Protein AF-A0A534AU85-F1 (afdb_monomer_lite)

Structure (mmCIF, N/CA/C/O backbone):
data_AF-A0A534AU85-F1
#
_entry.id   AF-A0A534AU85-F1
#
loop_
_atom_site.group_PDB
_atom_site.id
_atom_site.type_symbol
_atom_site.label_atom_id
_atom_site.label_alt_id
_atom_site.label_comp_id
_atom_site.label_asym_id
_atom_site.label_entity_id
_atom_site.label_seq_id
_atom_site.pdbx_PDB_ins_code
_atom_site.Cartn_x
_atom_site.Cartn_y
_atom_site.Cartn_z
_atom_site.occupancy
_atom_site.B_iso_or_equiv
_atom_site.auth_seq_id
_atom_site.auth_comp_id
_atom_site.auth_asym_id
_atom_site.auth_atom_id
_atom_site.pdbx_PDB_model_num
ATOM 1 N N . MET A 1 1 ? 65.995 -35.193 -0.789 1.00 41.47 1 MET A N 1
ATOM 2 C CA . MET A 1 1 ? 64.952 -34.562 -1.627 1.00 41.47 1 MET A CA 1
ATOM 3 C C . MET A 1 1 ? 63.822 -34.134 -0.697 1.00 41.47 1 MET A C 1
ATOM 5 O O . MET A 1 1 ? 63.147 -34.998 -0.159 1.00 41.47 1 MET A O 1
ATOM 9 N N . LYS A 1 2 ? 63.713 -32.838 -0.375 1.00 43.44 2 LYS A N 1
ATOM 10 C CA . LYS A 1 2 ? 62.684 -32.298 0.533 1.00 43.44 2 LYS A CA 1
ATOM 11 C C . LYS A 1 2 ? 61.467 -31.915 -0.315 1.00 43.44 2 LYS A C 1
ATOM 13 O O . LYS A 1 2 ? 61.548 -30.955 -1.070 1.00 43.44 2 LYS A O 1
ATOM 18 N N . GLY A 1 3 ? 60.400 -32.710 -0.250 1.00 48.78 3 GLY A N 1
ATOM 19 C CA . GLY A 1 3 ? 59.125 -32.411 -0.902 1.00 48.78 3 GLY A CA 1
ATOM 20 C C . GLY A 1 3 ? 58.356 -31.376 -0.087 1.00 48.78 3 GLY A C 1
ATOM 21 O O . GLY A 1 3 ? 58.079 -31.597 1.089 1.00 48.78 3 GLY A O 1
ATOM 22 N N . GLN A 1 4 ? 58.067 -30.231 -0.692 1.00 59.38 4 GLN A N 1
ATOM 23 C CA . GLN A 1 4 ? 57.307 -29.148 -0.082 1.00 59.38 4 GLN A CA 1
ATOM 24 C C . GLN A 1 4 ? 55.830 -29.364 -0.425 1.00 59.38 4 GLN A C 1
ATOM 26 O O . GLN A 1 4 ? 55.395 -29.050 -1.528 1.00 59.38 4 GLN A O 1
ATOM 31 N N . PHE A 1 5 ? 55.071 -29.978 0.484 1.00 57.81 5 PHE A N 1
ATOM 32 C CA . PHE A 1 5 ? 53.622 -30.103 0.326 1.00 57.81 5 PHE A CA 1
ATOM 33 C C . PHE A 1 5 ? 52.970 -28.743 0.625 1.00 57.81 5 PHE A C 1
ATOM 35 O O . PHE A 1 5 ? 53.272 -28.164 1.675 1.00 57.81 5 PHE A O 1
ATOM 42 N N . PRO A 1 6 ? 52.106 -28.201 -0.253 1.00 55.03 6 PRO A N 1
ATOM 43 C CA . PRO A 1 6 ? 51.380 -26.978 0.056 1.00 55.03 6 PRO A CA 1
ATOM 44 C C . PRO A 1 6 ? 50.445 -27.240 1.243 1.00 55.03 6 PRO A C 1
ATOM 46 O O . PRO A 1 6 ? 49.734 -28.242 1.289 1.00 55.03 6 PRO A O 1
ATOM 49 N N . SER A 1 7 ? 50.497 -26.350 2.234 1.00 58.47 7 SER A N 1
ATOM 50 C CA . SER A 1 7 ? 49.672 -26.412 3.439 1.00 58.47 7 SER A CA 1
ATOM 51 C C . SER A 1 7 ? 48.186 -26.444 3.068 1.00 58.47 7 SER A C 1
ATOM 53 O O . SER A 1 7 ? 47.728 -25.604 2.292 1.00 58.47 7 SER A O 1
ATOM 55 N N . LEU A 1 8 ? 47.418 -27.362 3.671 1.00 53.66 8 LEU A N 1
ATOM 56 C CA . LEU A 1 8 ? 45.950 -27.419 3.561 1.00 53.66 8 LEU A CA 1
ATOM 57 C C . LEU A 1 8 ? 45.268 -26.074 3.887 1.00 53.66 8 LEU A C 1
ATOM 59 O O . LEU A 1 8 ? 44.147 -25.834 3.443 1.00 53.66 8 LEU A O 1
ATOM 63 N N . ALA A 1 9 ? 45.953 -25.174 4.599 1.00 51.34 9 ALA A N 1
ATOM 64 C CA . ALA A 1 9 ? 45.482 -23.821 4.882 1.00 51.34 9 ALA A CA 1
ATOM 65 C C . ALA A 1 9 ? 45.240 -22.972 3.617 1.00 51.34 9 ALA A C 1
ATOM 67 O O . ALA A 1 9 ? 44.383 -22.093 3.633 1.00 51.34 9 ALA A O 1
ATOM 68 N N . SER A 1 10 ? 45.939 -23.243 2.508 1.00 51.84 10 SER A N 1
ATOM 69 C CA . SER A 1 10 ? 45.752 -22.497 1.255 1.00 51.84 10 SER A CA 1
ATOM 70 C C . SER A 1 10 ? 44.506 -22.922 0.470 1.00 51.84 10 SER A C 1
ATOM 72 O O . SER A 1 10 ? 44.038 -22.151 -0.362 1.00 51.84 10 SER A O 1
ATOM 74 N N . LEU A 1 11 ? 43.938 -24.105 0.740 1.00 49.09 11 LEU A N 1
ATOM 75 C CA . LEU A 1 11 ? 42.753 -24.600 0.028 1.00 49.09 11 LEU A CA 1
ATOM 76 C C . LEU A 1 11 ? 41.433 -24.095 0.641 1.00 49.09 11 LEU A C 1
ATOM 78 O O . LEU A 1 11 ? 40.417 -24.071 -0.046 1.00 49.09 11 LEU A O 1
ATOM 82 N N . LEU A 1 12 ? 41.445 -23.634 1.899 1.00 51.62 12 LEU A N 1
ATOM 83 C CA . LEU A 1 12 ? 40.247 -23.122 2.581 1.00 51.62 12 LEU A CA 1
ATOM 84 C C . LEU A 1 12 ? 39.986 -21.618 2.371 1.00 51.62 12 LEU A C 1
ATOM 86 O O . LEU A 1 12 ? 38.901 -21.144 2.694 1.00 51.62 12 LEU A O 1
ATOM 90 N N . LEU A 1 13 ? 40.949 -20.854 1.840 1.00 49.69 13 LEU A N 1
ATOM 91 C CA . LEU A 1 13 ? 40.819 -19.394 1.699 1.00 49.69 13 LEU A CA 1
ATOM 92 C C . LEU A 1 13 ? 40.104 -18.958 0.401 1.00 49.69 13 LEU A C 1
ATOM 94 O O . LEU A 1 13 ? 39.748 -17.794 0.255 1.00 49.69 13 LEU A O 1
ATOM 98 N N . VAL A 1 14 ? 39.886 -19.874 -0.549 1.00 52.94 14 VAL A N 1
ATOM 99 C CA . VAL A 1 14 ? 39.298 -19.566 -1.871 1.00 52.94 14 VAL A CA 1
ATOM 100 C C . VAL A 1 14 ? 37.766 -19.636 -1.881 1.00 52.94 14 VAL A C 1
ATOM 102 O O . VAL A 1 14 ? 37.134 -19.065 -2.765 1.00 52.94 14 VAL A O 1
ATOM 105 N N . THR A 1 15 ? 37.131 -20.277 -0.899 1.00 55.97 15 THR A N 1
ATOM 106 C CA . THR A 1 15 ? 35.672 -20.488 -0.918 1.00 55.97 15 THR A CA 1
ATOM 107 C C . THR A 1 15 ? 34.844 -19.315 -0.385 1.00 55.97 15 THR A C 1
ATOM 109 O O . THR A 1 15 ? 33.627 -19.337 -0.531 1.00 55.97 15 THR A O 1
ATOM 112 N N . THR A 1 16 ? 35.447 -18.283 0.212 1.00 57.53 16 THR A N 1
ATOM 113 C CA . THR A 1 16 ? 34.704 -17.180 0.862 1.00 57.53 16 THR A CA 1
ATOM 114 C C . THR A 1 16 ? 34.669 -15.864 0.077 1.00 57.53 16 THR A C 1
ATOM 116 O O . THR A 1 16 ? 34.057 -14.908 0.541 1.00 57.53 16 THR A O 1
ATOM 119 N N . LEU A 1 17 ? 35.280 -15.780 -1.110 1.00 59.12 17 LEU A N 1
ATOM 120 C CA . LEU A 1 17 ? 35.495 -14.501 -1.812 1.00 59.12 17 LEU A CA 1
ATOM 121 C C . LEU A 1 17 ? 34.454 -14.129 -2.886 1.00 59.12 17 LEU A C 1
ATOM 123 O O . LEU A 1 17 ? 34.657 -13.140 -3.584 1.00 59.12 17 LEU A O 1
ATOM 127 N N . GLY A 1 18 ? 33.350 -14.864 -3.056 1.00 55.44 18 GLY A N 1
ATOM 128 C CA . GLY A 1 18 ? 32.560 -14.710 -4.287 1.00 55.44 18 GLY A CA 1
ATOM 129 C C . GLY A 1 18 ? 31.070 -15.001 -4.217 1.00 55.44 18 GLY A C 1
ATOM 130 O O . GLY A 1 18 ? 30.546 -15.596 -5.150 1.00 55.44 18 GLY A O 1
ATOM 131 N N . GLN A 1 19 ? 30.367 -14.585 -3.165 1.00 59.50 19 GLN A N 1
ATOM 132 C CA . GLN A 1 19 ? 28.904 -14.471 -3.236 1.00 59.50 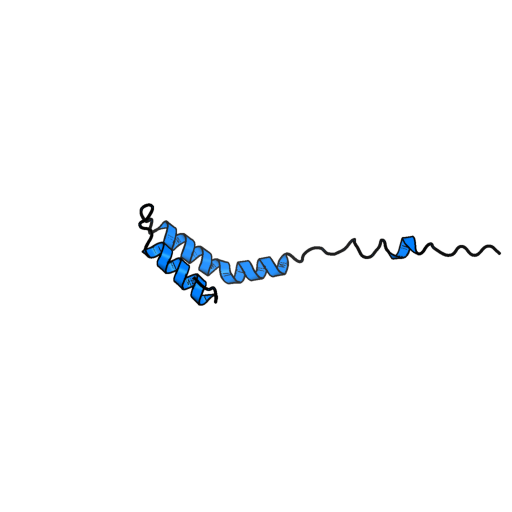19 GLN A CA 1
ATOM 133 C C . GLN A 1 19 ? 28.533 -12.988 -3.309 1.00 59.50 19 GLN A C 1
ATOM 135 O O . GLN A 1 19 ? 28.176 -12.372 -2.309 1.00 59.50 19 GLN A O 1
ATOM 140 N N . ALA A 1 20 ? 28.661 -12.395 -4.499 1.00 62.88 20 ALA A N 1
ATOM 141 C CA . ALA A 1 20 ? 27.925 -11.172 -4.795 1.00 62.88 20 ALA A CA 1
ATOM 142 C C . ALA A 1 20 ? 26.438 -11.549 -4.818 1.00 62.88 20 ALA A C 1
ATOM 144 O O . ALA A 1 20 ? 26.052 -12.463 -5.545 1.00 62.88 20 ALA A O 1
ATOM 145 N N . GLN A 1 21 ? 25.622 -10.907 -3.983 1.00 66.75 21 GLN A N 1
ATOM 146 C CA . GLN A 1 21 ? 24.174 -11.081 -4.051 1.00 66.75 21 GLN A CA 1
ATOM 147 C C . GLN A 1 21 ? 23.716 -10.571 -5.420 1.00 66.75 21 GLN A C 1
ATOM 149 O O . GLN A 1 21 ? 23.998 -9.426 -5.775 1.00 66.75 21 GLN A O 1
ATOM 154 N N . ASP A 1 22 ? 23.069 -11.433 -6.202 1.00 67.69 22 ASP A N 1
ATOM 155 C CA . ASP A 1 22 ? 22.553 -11.074 -7.518 1.00 67.69 22 ASP A CA 1
ATOM 156 C C . ASP A 1 22 ? 21.365 -10.121 -7.345 1.00 67.69 22 ASP A C 1
ATOM 158 O O . ASP A 1 22 ? 20.220 -10.529 -7.153 1.00 67.69 22 ASP A O 1
ATOM 162 N N . ALA A 1 23 ? 21.661 -8.821 -7.347 1.00 71.81 23 ALA A N 1
ATOM 163 C CA . ALA A 1 23 ? 20.659 -7.770 -7.227 1.00 71.81 23 ALA A CA 1
ATOM 164 C C . ALA A 1 23 ? 19.674 -7.764 -8.411 1.00 71.81 23 ALA A C 1
ATOM 166 O O . ALA A 1 23 ? 18.607 -7.165 -8.300 1.00 71.81 23 ALA A O 1
ATOM 167 N N . THR A 1 24 ? 20.004 -8.440 -9.518 1.00 75.56 24 THR A N 1
ATOM 168 C CA . THR A 1 24 ? 19.185 -8.490 -10.735 1.00 75.56 24 THR A CA 1
ATOM 169 C C . THR A 1 24 ? 17.816 -9.105 -10.460 1.00 75.56 24 THR A C 1
ATOM 171 O O . THR A 1 24 ? 16.807 -8.523 -10.843 1.00 75.56 24 THR A O 1
ATOM 174 N N . GLY A 1 25 ? 17.759 -10.208 -9.702 1.00 86.31 25 GLY A N 1
ATOM 175 C CA . GLY A 1 25 ? 16.488 -10.864 -9.375 1.00 86.31 25 GLY A CA 1
ATOM 176 C C . GLY A 1 25 ? 15.539 -9.964 -8.578 1.00 86.31 25 GLY A C 1
ATOM 177 O O . GLY A 1 25 ? 14.358 -9.872 -8.894 1.00 86.31 25 GLY A O 1
ATOM 178 N N . ILE A 1 26 ? 16.069 -9.219 -7.603 1.00 89.31 26 ILE A N 1
ATOM 179 C CA . ILE A 1 26 ? 15.275 -8.268 -6.808 1.00 89.31 26 ILE A CA 1
ATOM 180 C C . ILE A 1 26 ? 14.783 -7.112 -7.686 1.00 89.31 26 ILE A C 1
ATOM 182 O O . ILE A 1 26 ? 13.640 -6.680 -7.557 1.00 89.31 26 ILE A O 1
ATOM 186 N N . VAL A 1 27 ? 15.631 -6.598 -8.582 1.00 93.31 27 VAL A N 1
ATOM 187 C CA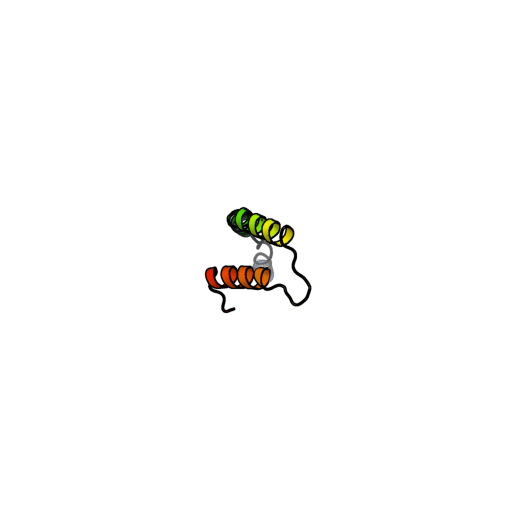 . VAL A 1 27 ? 15.248 -5.521 -9.507 1.0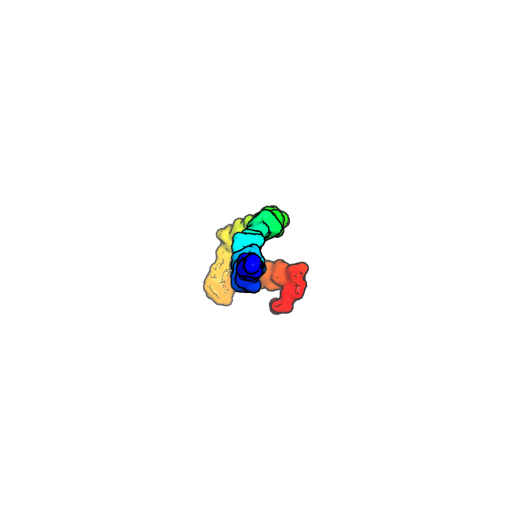0 93.31 27 VAL A CA 1
ATOM 188 C C . VAL A 1 27 ? 14.106 -5.970 -10.420 1.00 93.31 27 VAL A C 1
ATOM 190 O O . VAL A 1 27 ? 13.150 -5.217 -10.598 1.00 93.31 27 VAL A O 1
ATOM 193 N N . ASP A 1 28 ? 14.160 -7.193 -10.946 1.00 94.62 28 ASP A N 1
ATOM 194 C CA . ASP A 1 28 ? 13.103 -7.745 -11.796 1.00 94.62 28 ASP A CA 1
ATOM 195 C C . ASP A 1 28 ? 11.787 -7.942 -11.027 1.00 94.62 28 ASP A C 1
ATOM 197 O O . ASP A 1 28 ? 10.724 -7.549 -11.516 1.00 94.62 28 ASP A O 1
ATOM 201 N N . GLU A 1 29 ? 11.848 -8.464 -9.799 1.00 93.81 29 GLU A N 1
ATOM 202 C CA . GLU A 1 29 ? 10.681 -8.592 -8.917 1.00 93.81 29 GLU A CA 1
ATOM 203 C C . GLU A 1 29 ? 10.045 -7.229 -8.601 1.00 93.81 29 GLU A C 1
ATOM 205 O O . GLU A 1 29 ? 8.825 -7.073 -8.698 1.00 93.81 29 GLU A O 1
ATOM 210 N N . VAL A 1 30 ? 10.857 -6.215 -8.281 1.00 94.69 30 VAL A N 1
ATOM 211 C CA . VAL A 1 30 ? 10.383 -4.847 -8.017 1.00 94.69 30 VAL A CA 1
ATOM 212 C C . VAL A 1 30 ? 9.743 -4.245 -9.265 1.00 94.69 30 VAL A C 1
ATOM 214 O O . VAL A 1 30 ? 8.641 -3.699 -9.183 1.00 94.69 30 VAL A O 1
ATOM 217 N N . ASN A 1 31 ? 10.391 -4.368 -10.424 1.00 96.50 31 ASN A N 1
ATOM 218 C CA . ASN A 1 31 ? 9.863 -3.861 -11.690 1.00 96.50 31 ASN A CA 1
ATOM 219 C C . ASN A 1 31 ? 8.512 -4.500 -12.038 1.00 96.50 31 ASN A C 1
ATOM 221 O O . ASN A 1 31 ? 7.613 -3.803 -12.512 1.00 96.50 31 ASN A O 1
ATOM 225 N N . ALA A 1 32 ? 8.341 -5.797 -11.758 1.00 96.50 32 ALA A N 1
ATOM 226 C CA . ALA A 1 32 ? 7.096 -6.516 -12.015 1.00 96.50 32 ALA A CA 1
ATOM 227 C C . ALA A 1 32 ? 5.906 -5.981 -11.197 1.00 96.50 32 ALA A C 1
ATOM 229 O O . ALA A 1 32 ? 4.768 -6.044 -11.666 1.00 96.50 32 ALA A O 1
ATOM 230 N N . VAL A 1 33 ? 6.144 -5.432 -10.000 1.00 96.12 33 VAL A N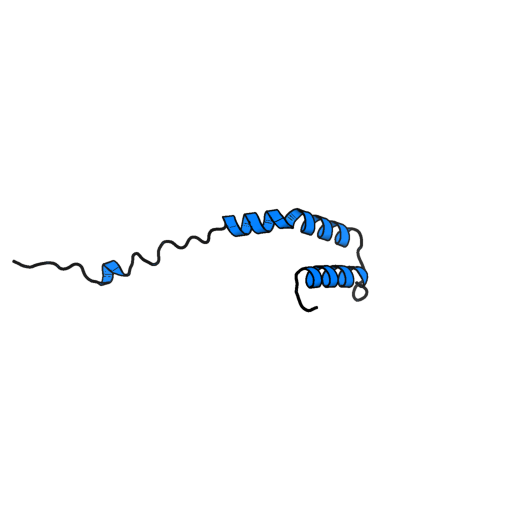 1
ATOM 231 C CA . VAL A 1 33 ? 5.079 -4.934 -9.106 1.00 96.12 33 VAL A CA 1
ATOM 232 C C . VAL A 1 33 ? 4.964 -3.409 -9.054 1.00 96.12 33 VAL A C 1
ATOM 234 O O . VAL A 1 33 ? 3.974 -2.891 -8.533 1.00 96.12 33 VAL A O 1
ATOM 237 N N . TYR A 1 34 ? 5.939 -2.673 -9.597 1.00 97.56 34 TYR A N 1
ATOM 238 C CA . TYR A 1 34 ? 6.059 -1.224 -9.412 1.00 97.56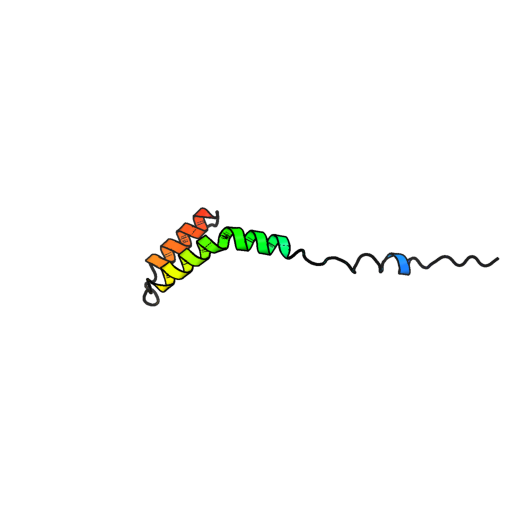 34 TYR A CA 1
ATOM 239 C C . TYR A 1 34 ? 4.811 -0.444 -9.842 1.00 97.56 34 TYR A C 1
ATOM 241 O O . TYR A 1 34 ? 4.352 0.433 -9.115 1.00 97.56 34 TYR A O 1
ATOM 249 N N . SER A 1 35 ? 4.210 -0.796 -10.982 1.00 98.00 35 SER A N 1
ATOM 250 C CA . SER A 1 35 ? 3.009 -0.119 -11.492 1.00 98.00 35 SER A CA 1
ATOM 251 C C . SER A 1 35 ? 1.808 -0.241 -10.545 1.00 98.00 35 SER A C 1
ATOM 253 O O . SER A 1 35 ? 1.067 0.723 -10.354 1.00 98.00 35 SER A O 1
ATOM 255 N N . ARG A 1 36 ? 1.632 -1.404 -9.902 1.00 96.19 36 ARG A N 1
ATOM 256 C CA . ARG A 1 36 ? 0.585 -1.624 -8.893 1.00 96.19 36 ARG A CA 1
ATOM 257 C C . ARG A 1 36 ? 0.857 -0.796 -7.636 1.00 96.19 36 ARG A C 1
ATOM 259 O O . ARG A 1 36 ? -0.070 -0.200 -7.091 1.00 96.19 36 ARG A O 1
ATOM 266 N N . SER A 1 37 ? 2.111 -0.753 -7.192 1.00 96.88 37 SER A N 1
ATOM 267 C CA . SER A 1 37 ? 2.528 0.024 -6.021 1.00 96.88 37 SER A CA 1
ATOM 268 C C . SER A 1 37 ? 2.356 1.531 -6.231 1.00 96.88 37 SER A C 1
ATOM 270 O O . SER A 1 37 ? 1.860 2.208 -5.334 1.00 96.88 37 SER A O 1
ATOM 272 N N . ASP A 1 38 ? 2.694 2.051 -7.414 1.00 98.50 38 ASP A N 1
ATOM 273 C CA . ASP A 1 38 ? 2.494 3.462 -7.772 1.00 98.50 38 ASP A CA 1
ATOM 274 C C . ASP A 1 38 ? 1.005 3.843 -7.778 1.00 98.50 38 ASP A C 1
ATOM 276 O O . ASP A 1 38 ? 0.604 4.849 -7.191 1.00 98.50 38 ASP A O 1
ATOM 280 N N . ALA A 1 39 ? 0.152 2.985 -8.344 1.00 98.06 39 ALA A N 1
ATOM 281 C CA . ALA A 1 39 ? -1.292 3.199 -8.327 1.00 98.06 39 ALA A CA 1
ATOM 282 C C . ALA A 1 39 ? -1.859 3.250 -6.897 1.00 98.06 39 ALA A C 1
ATOM 284 O O . ALA A 1 39 ? -2.655 4.138 -6.584 1.00 98.06 39 ALA A O 1
ATOM 285 N N . LEU A 1 40 ? -1.426 2.337 -6.017 1.00 97.62 40 LEU A N 1
ATOM 286 C CA . LEU A 1 40 ? -1.817 2.339 -4.605 1.00 97.62 40 LEU A CA 1
ATOM 287 C C . LEU A 1 40 ? -1.319 3.599 -3.880 1.00 97.62 40 LEU A C 1
ATOM 289 O O . LEU A 1 40 ? -2.074 4.218 -3.131 1.00 97.62 40 LEU A O 1
ATOM 293 N N . TYR A 1 41 ? -0.070 4.005 -4.127 1.00 98.00 41 TYR A N 1
ATOM 294 C CA . TYR A 1 41 ? 0.515 5.228 -3.578 1.00 98.00 41 TYR A CA 1
ATOM 295 C C . TYR A 1 41 ? -0.316 6.461 -3.946 1.00 98.00 41 TYR A C 1
ATOM 297 O O . TYR A 1 41 ? -0.703 7.226 -3.057 1.00 98.00 41 TYR A O 1
ATOM 305 N N . LEU A 1 42 ? -0.624 6.634 -5.236 1.00 98.56 42 LEU A N 1
ATOM 306 C CA . LEU A 1 42 ? -1.401 7.768 -5.734 1.00 98.56 42 LEU A CA 1
ATOM 307 C C . LEU A 1 42 ? -2.833 7.764 -5.198 1.00 98.56 42 LEU A C 1
ATOM 309 O O . LEU A 1 42 ? -3.365 8.829 -4.889 1.00 98.56 42 LEU A O 1
ATOM 313 N N . ASP A 1 43 ? -3.461 6.595 -5.087 1.00 98.12 43 ASP A N 1
ATOM 314 C CA . ASP A 1 43 ? -4.807 6.464 -4.533 1.00 98.12 43 ASP A CA 1
ATOM 315 C C . ASP A 1 43 ? -4.860 6.886 -3.058 1.00 98.12 43 ASP A C 1
ATOM 317 O O . ASP A 1 43 ? -5.691 7.721 -2.701 1.00 98.12 43 ASP A O 1
ATOM 321 N N . ILE A 1 44 ? -3.943 6.391 -2.220 1.00 97.69 44 ILE A N 1
ATOM 322 C CA . ILE A 1 44 ? -3.875 6.779 -0.802 1.00 97.69 44 ILE A CA 1
ATOM 323 C C . ILE A 1 44 ? -3.537 8.273 -0.667 1.00 97.69 44 ILE A C 1
ATOM 325 O O . ILE A 1 44 ? -4.154 8.973 0.132 1.00 97.69 44 ILE A O 1
ATOM 329 N N . HIS A 1 45 ? -2.622 8.802 -1.489 1.00 97.94 45 HIS A N 1
ATOM 330 C CA . HIS A 1 45 ? -2.271 10.231 -1.467 1.00 97.94 45 HIS A CA 1
ATOM 331 C C . HIS A 1 45 ? -3.438 11.147 -1.839 1.00 97.94 45 HIS A C 1
ATOM 333 O O . HIS A 1 45 ? -3.535 12.262 -1.328 1.00 97.94 45 HIS A O 1
ATOM 339 N N . ARG A 1 46 ? -4.315 10.707 -2.744 1.00 98.31 46 ARG A N 1
ATOM 340 C CA . ARG A 1 46 ? -5.484 11.484 -3.179 1.00 98.31 46 ARG A CA 1
ATOM 341 C C . ARG A 1 46 ? -6.657 11.395 -2.205 1.00 98.31 46 ARG A C 1
ATOM 343 O O . ARG A 1 46 ? -7.529 12.259 -2.260 1.00 98.31 46 ARG A O 1
ATOM 350 N N . HIS A 1 47 ? -6.671 10.400 -1.321 1.00 97.81 47 HIS A N 1
ATOM 351 C CA . HIS A 1 47 ? -7.763 10.146 -0.381 1.00 97.81 47 HIS A CA 1
ATOM 352 C C . HIS A 1 47 ? -7.263 10.115 1.074 1.00 97.81 47 HIS A C 1
ATOM 354 O O . HIS A 1 47 ? -7.322 9.063 1.713 1.00 97.81 47 HIS A O 1
ATOM 360 N N . PRO A 1 48 ? -6.765 11.243 1.621 1.00 98.19 48 PRO A N 1
ATOM 361 C CA . PRO A 1 48 ? -6.321 11.288 3.007 1.00 98.19 48 PRO A CA 1
ATOM 362 C C . PRO A 1 48 ? -7.503 11.115 3.969 1.00 98.19 48 PRO A C 1
ATOM 364 O O . PRO A 1 48 ? -8.563 11.720 3.795 1.00 98.19 48 PRO A O 1
ATOM 367 N N . GLU A 1 49 ? -7.292 10.325 5.018 1.00 98.56 49 GLU A N 1
ATOM 368 C CA . GLU A 1 49 ? -8.250 10.115 6.105 1.00 98.56 49 GLU A CA 1
ATOM 369 C C . GLU A 1 49 ? -7.718 10.717 7.415 1.00 98.56 49 GLU A C 1
ATOM 371 O O . GLU A 1 49 ? -6.520 10.964 7.573 1.00 98.56 49 GLU A O 1
ATOM 376 N N . LEU A 1 50 ? -8.623 11.005 8.354 1.00 98.31 50 LEU A N 1
ATOM 377 C CA . LEU A 1 50 ? -8.247 11.502 9.679 1.00 98.31 50 LEU A CA 1
ATOM 378 C C . LEU A 1 50 ? -7.599 10.388 10.502 1.00 98.31 50 LEU A C 1
ATOM 380 O O . LEU A 1 50 ? -7.971 9.222 10.374 1.00 98.31 50 LEU A O 1
ATOM 384 N N . SER A 1 51 ? -6.702 10.774 11.409 1.00 97.56 51 SER A N 1
ATOM 385 C CA . SER A 1 51 ? -6.109 9.849 12.374 1.00 97.56 51 SER A CA 1
ATOM 386 C C . SER A 1 51 ? -7.186 9.077 13.140 1.00 97.56 51 SER A C 1
ATOM 388 O O . SER A 1 51 ? -8.129 9.687 13.647 1.00 97.56 51 SER A O 1
ATOM 390 N N . PHE A 1 52 ? -7.019 7.757 13.242 1.00 97.50 52 PHE A N 1
ATOM 391 C CA . PHE A 1 52 ? -7.971 6.803 13.836 1.00 97.50 52 PHE A CA 1
ATOM 392 C C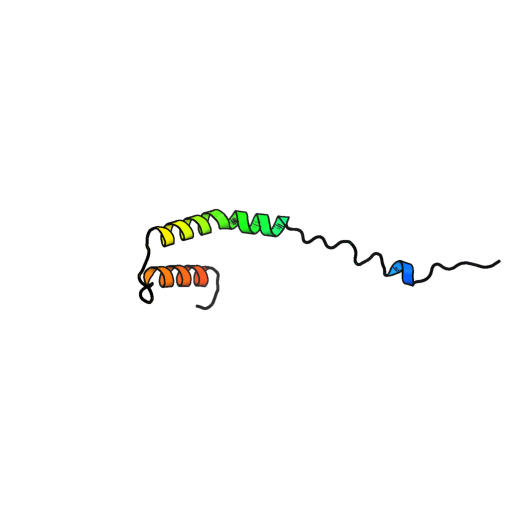 . PHE A 1 52 ? -9.293 6.613 13.069 1.00 97.50 52 PHE A C 1
ATOM 394 O O . PHE A 1 52 ? -10.207 5.952 13.568 1.00 97.50 52 PHE A O 1
ATOM 401 N N . HIS A 1 53 ? -9.412 7.165 11.862 1.00 98.25 53 HIS A N 1
ATOM 402 C CA . HIS A 1 53 ? -10.580 7.031 10.989 1.00 98.25 53 HIS A CA 1
ATOM 403 C C . HIS A 1 53 ? -10.209 6.571 9.571 1.00 98.25 53 HIS A C 1
ATOM 405 O O . HIS A 1 53 ? -10.951 6.830 8.626 1.00 98.25 53 HIS A O 1
ATOM 411 N N . GLU A 1 54 ? -9.096 5.856 9.418 1.00 98.44 54 GLU A N 1
ATOM 412 C CA . GLU A 1 54 ? -8.529 5.403 8.145 1.00 98.44 54 GLU A CA 1
ATOM 413 C C . GLU A 1 54 ? -9.235 4.152 7.587 1.00 98.44 54 GLU A C 1
ATOM 415 O O . GLU A 1 54 ? -8.604 3.156 7.233 1.00 98.44 54 GLU A O 1
ATOM 420 N N . GLN A 1 55 ? -10.570 4.157 7.561 1.00 98.50 55 GLN A N 1
ATOM 421 C CA . GLN A 1 55 ? -11.378 2.977 7.236 1.00 98.50 55 GLN A CA 1
ATOM 422 C C . GLN A 1 55 ? -11.157 2.499 5.800 1.00 98.50 55 GLN A C 1
ATOM 424 O O . GLN A 1 55 ? -11.028 1.296 5.562 1.00 98.50 55 GLN A O 1
ATOM 429 N N . GLN A 1 56 ? -11.105 3.421 4.836 1.00 98.31 56 GLN A N 1
ATOM 430 C CA . GLN A 1 56 ? -10.913 3.065 3.432 1.00 98.31 56 GLN A CA 1
ATOM 431 C C . GLN A 1 56 ? -9.482 2.598 3.181 1.00 98.31 56 GLN A C 1
ATOM 433 O O . GLN A 1 56 ? -9.274 1.598 2.494 1.00 98.31 56 GLN A O 1
ATOM 438 N N . THR A 1 57 ? -8.501 3.286 3.761 1.00 98.44 57 THR A N 1
ATOM 439 C CA . THR A 1 57 ? -7.085 2.921 3.668 1.00 98.44 57 THR A CA 1
ATOM 440 C C . THR A 1 57 ? -6.848 1.543 4.285 1.00 98.44 57 THR A C 1
ATOM 442 O O . THR A 1 57 ? -6.274 0.672 3.632 1.00 98.44 57 THR A O 1
ATOM 445 N N . ALA A 1 58 ? -7.362 1.295 5.494 1.00 98.31 58 ALA A N 1
ATOM 446 C CA . ALA A 1 58 ? -7.254 0.003 6.166 1.00 98.31 58 ALA A CA 1
ATOM 447 C C . ALA A 1 58 ? -7.916 -1.122 5.356 1.00 98.31 58 ALA A C 1
ATOM 449 O O . ALA A 1 58 ? -7.319 -2.186 5.182 1.00 98.31 58 ALA A O 1
ATOM 450 N N . ALA A 1 59 ? -9.111 -0.887 4.802 1.00 98.38 59 ALA A N 1
ATOM 451 C CA . ALA A 1 59 ? -9.799 -1.868 3.966 1.00 98.38 59 ALA A CA 1
ATOM 452 C C . ALA A 1 59 ? -9.007 -2.212 2.692 1.00 98.38 59 ALA A C 1
ATOM 454 O O . ALA A 1 59 ? -8.863 -3.391 2.362 1.00 98.38 59 ALA A O 1
ATOM 455 N N . LYS A 1 60 ? -8.452 -1.205 2.001 1.00 97.88 60 LYS A N 1
ATOM 456 C CA . LYS A 1 60 ? -7.625 -1.398 0.796 1.00 97.88 60 LYS A CA 1
ATOM 457 C C . LYS A 1 60 ? -6.364 -2.209 1.100 1.00 97.88 60 LYS A C 1
ATOM 459 O O . LYS A 1 60 ? -6.073 -3.163 0.380 1.00 97.88 60 LYS A O 1
ATOM 464 N N . LEU A 1 61 ? -5.651 -1.875 2.179 1.00 97.81 61 LEU A N 1
ATOM 465 C CA . LEU A 1 61 ? -4.446 -2.600 2.593 1.00 97.81 61 LEU A CA 1
ATOM 466 C C . LEU A 1 61 ? -4.762 -4.044 2.987 1.00 97.81 61 LEU A C 1
ATOM 468 O O . LEU A 1 61 ? -4.104 -4.965 2.507 1.00 97.81 61 LEU A O 1
ATOM 472 N N . ALA A 1 62 ? -5.799 -4.258 3.800 1.00 98.56 62 ALA A N 1
ATOM 473 C CA . ALA A 1 62 ? -6.198 -5.598 4.212 1.00 98.56 62 ALA A CA 1
ATOM 474 C C . ALA A 1 62 ? -6.636 -6.462 3.019 1.00 98.56 62 ALA A C 1
ATOM 476 O O . ALA A 1 62 ? -6.263 -7.629 2.944 1.00 98.56 62 ALA A O 1
ATOM 477 N N . SER A 1 63 ? -7.381 -5.898 2.061 1.00 98.00 63 SER A N 1
ATOM 478 C CA . SER A 1 63 ? -7.742 -6.604 0.824 1.00 98.00 63 SER A CA 1
ATOM 479 C C . SER A 1 63 ? -6.502 -6.998 0.024 1.00 98.00 63 SER A C 1
ATOM 481 O O . SER A 1 63 ? -6.339 -8.168 -0.312 1.00 98.00 63 SER A O 1
ATOM 483 N N . GLY A 1 64 ? -5.596 -6.047 -0.227 1.00 96.75 64 GLY A N 1
ATOM 484 C CA . GLY A 1 64 ? -4.383 -6.302 -1.005 1.00 96.75 64 GLY A CA 1
ATOM 485 C C . GLY A 1 64 ? -3.468 -7.347 -0.364 1.00 96.75 64 GLY A C 1
ATOM 486 O O . GLY A 1 64 ? -2.935 -8.207 -1.057 1.00 96.75 64 GLY A O 1
ATOM 487 N N . LEU A 1 65 ? -3.324 -7.324 0.961 1.00 97.62 65 LEU A N 1
ATOM 488 C CA . LEU A 1 65 ? -2.537 -8.320 1.690 1.00 97.62 65 LEU A CA 1
ATOM 489 C C . LEU A 1 65 ? -3.183 -9.714 1.656 1.00 97.62 65 LEU A C 1
ATOM 491 O O . LEU A 1 65 ? -2.481 -10.699 1.431 1.00 97.62 65 LEU A O 1
ATOM 495 N N . ARG A 1 66 ? -4.511 -9.815 1.800 1.00 98.38 66 ARG A N 1
ATOM 496 C CA . ARG A 1 66 ? -5.224 -11.099 1.670 1.00 98.38 66 ARG A CA 1
ATOM 497 C C . ARG A 1 66 ? -5.111 -11.681 0.263 1.00 98.38 66 ARG A C 1
ATOM 499 O O . ARG A 1 66 ? -4.910 -12.882 0.123 1.00 98.38 66 ARG A O 1
ATOM 506 N N . GLU A 1 67 ? -5.178 -10.849 -0.776 1.00 96.88 67 GLU A N 1
ATOM 507 C CA . GLU A 1 67 ? -4.942 -11.276 -2.166 1.00 96.88 67 GLU A CA 1
ATOM 508 C C . GLU A 1 67 ? -3.532 -11.840 -2.381 1.00 96.88 67 GLU A C 1
ATOM 510 O O . GLU A 1 67 ? -3.343 -12.730 -3.206 1.00 96.88 67 GLU A O 1
ATOM 515 N N . LEU A 1 68 ? -2.547 -11.340 -1.633 1.00 96.00 68 LEU A N 1
ATOM 516 C CA . LEU A 1 68 ? -1.175 -11.850 -1.638 1.00 96.00 68 LEU A CA 1
ATOM 517 C C . LEU A 1 68 ? -0.995 -13.110 -0.770 1.00 96.00 68 LEU A C 1
ATOM 519 O O . LEU A 1 68 ? 0.100 -13.667 -0.732 1.00 96.00 68 LEU A O 1
ATOM 523 N N . GLY A 1 69 ? -2.050 -13.580 -0.096 1.00 98.25 69 GLY A N 1
ATOM 524 C CA . GLY A 1 69 ? -2.034 -14.789 0.730 1.00 98.25 69 GLY A CA 1
ATOM 525 C C . GLY A 1 69 ? -1.620 -14.570 2.186 1.00 98.25 69 GLY A C 1
ATOM 526 O O . GLY A 1 69 ? -1.366 -15.547 2.889 1.00 98.25 69 GLY A O 1
ATOM 527 N N . TYR A 1 70 ? -1.556 -13.321 2.656 1.00 98.25 70 TYR A N 1
ATOM 528 C CA . TYR A 1 70 ? -1.310 -13.025 4.067 1.00 98.25 70 TYR A CA 1
ATOM 529 C C . TYR A 1 70 ? -2.589 -13.153 4.903 1.00 98.25 70 TYR A C 1
ATOM 531 O O . TYR A 1 70 ? -3.688 -12.820 4.453 1.00 98.25 70 TYR A O 1
ATOM 539 N N . GLU A 1 71 ? -2.430 -13.584 6.153 1.00 97.81 71 GLU A N 1
ATOM 540 C CA . GLU A 1 71 ? -3.475 -13.496 7.173 1.00 97.81 71 GLU A CA 1
ATOM 541 C C . GLU A 1 71 ? -3.498 -12.074 7.754 1.00 97.81 71 GLU A C 1
ATOM 543 O O . GLU A 1 71 ? -2.468 -11.569 8.206 1.00 97.81 71 GLU A O 1
ATOM 548 N N . VAL A 1 72 ? -4.666 -11.424 7.693 1.00 94.00 72 VAL A N 1
ATOM 549 C CA . VAL A 1 72 ? -4.898 -10.029 8.109 1.00 94.00 72 VAL A CA 1
ATOM 550 C C . VAL A 1 72 ? -6.240 -9.888 8.793 1.00 94.00 72 VAL A C 1
ATOM 552 O O . VAL A 1 72 ? -7.244 -10.342 8.184 1.00 94.00 72 VAL A O 1
#

Sequence (72 aa):
MKGQFPSLASLLLVTTLGQAQDATGIVDEVNAVYSRSDALYLDIHRHPELSFHEQQTAAKLASGLRELGYEV

pLDDT: mean 83.5, std 19.72, range [41.47, 98.56]

Foldseek 3Di:
DDDDDPDPVVVVPPPPDDDDPPCVVVVVVCVVCVVVVVVLVVVCVVDDDDVVGCVVNVVVVCVVCVVVVDDD

Radius of gyration: 26.02 Å; chains: 1; bounding box: 76×46×26 Å

Secondary structure (DSSP, 8-state):
----PPPGGGTSSSTTS-----HHHHHHHHHHHHHHHHHHHHHHHHS---TT--HHHHHHHHHHHHHTT---